Protein AF-A0A6V7W3F1-F1 (afdb_monomer_lite)

Secondary structure (DSSP, 8-state):
--------EE-TTT--EES-SEEEEETTEEEEPBPTTTSSBS-SGGGS-HHHHHHHHHTT-HHHHHIIIII---SSHHHHHHHHHHHHHHHHHHHHHHHS-TTTHHHHHHHHHHHHHHHHHHHHHHHHHHHHHH-

pLDDT: mean 76.8, std 11.96, range [38.47, 89.56]

InterPro domains:
  IPR007290 Arv1 protein [PF04161] (10-98)
  IPR007290 Arv1 protein [PTHR14467] (9-130)

Sequence (135 aa):
MEKALETQFVCINCLNPSSSLYTEYSRDVIRMTECKNCGLIVDKYIEYDITLIIIDLILQYKSAYRHVLINLNFKSFFRIIFIFLLCDAYEDWIERKSLADPIRIFYDLEWTFYECLLKSFNGIFGLFNFYLFIN

Radius of gyration: 21.34 Å; chains: 1; bounding box: 40×31×61 Å

Structure (mmCIF, N/CA/C/O backbone):
data_AF-A0A6V7W3F1-F1
#
_entry.id   AF-A0A6V7W3F1-F1
#
loop_
_atom_site.group_PDB
_atom_site.id
_atom_site.type_symbol
_atom_site.label_atom_id
_atom_site.label_alt_id
_atom_site.label_comp_id
_atom_site.label_asym_id
_atom_site.label_entity_id
_atom_site.label_seq_id
_atom_site.pdbx_PDB_ins_code
_atom_site.Cartn_x
_atom_site.Cartn_y
_atom_site.Cartn_z
_atom_site.occupancy
_atom_site.B_iso_or_equiv
_atom_site.auth_seq_id
_atom_site.auth_comp_id
_atom_site.auth_asym_id
_atom_site.auth_atom_id
_atom_site.pdbx_PDB_model_num
ATOM 1 N N . MET A 1 1 ? -3.654 -22.718 23.239 1.00 38.62 1 MET A N 1
ATOM 2 C CA . MET A 1 1 ? -2.651 -21.848 23.886 1.00 38.62 1 MET A CA 1
ATOM 3 C C . MET A 1 1 ? -1.779 -21.271 22.787 1.00 38.62 1 MET A C 1
ATOM 5 O O . MET A 1 1 ? -0.862 -21.946 22.358 1.00 38.62 1 MET A O 1
ATOM 9 N N . GLU A 1 2 ? -2.077 -20.057 22.333 1.00 38.47 2 GLU A N 1
ATOM 10 C CA . GLU A 1 2 ? -1.146 -19.227 21.562 1.00 38.47 2 GLU A CA 1
ATOM 11 C C . GLU A 1 2 ? -1.336 -17.792 22.066 1.00 38.47 2 GLU A C 1
ATOM 13 O O . GLU A 1 2 ? -2.214 -17.047 21.645 1.00 38.47 2 GLU A O 1
ATOM 18 N N . LYS A 1 3 ? -0.582 -17.467 23.120 1.00 47.81 3 LYS A N 1
ATOM 19 C CA . LYS A 1 3 ? -0.366 -16.098 23.584 1.00 47.81 3 LYS A CA 1
ATOM 20 C C . LYS A 1 3 ? 0.636 -15.467 22.622 1.00 47.81 3 LYS A C 1
ATOM 22 O O . LYS A 1 3 ? 1.793 -15.866 22.672 1.00 47.81 3 LYS A O 1
ATOM 27 N N . ALA A 1 4 ? 0.215 -14.502 21.811 1.00 39.22 4 ALA A N 1
ATOM 28 C CA . ALA A 1 4 ? 1.048 -13.388 21.349 1.00 39.22 4 ALA A CA 1
ATOM 29 C C . ALA A 1 4 ? 0.241 -12.499 20.396 1.00 39.22 4 ALA A C 1
ATOM 31 O O . ALA A 1 4 ? 0.122 -12.829 19.223 1.00 39.22 4 ALA A O 1
ATOM 32 N N . LEU A 1 5 ? -0.289 -11.379 20.897 1.00 45.66 5 LEU A N 1
ATOM 33 C CA . LEU A 1 5 ? 0.108 -10.053 20.414 1.00 45.66 5 LEU A CA 1
ATOM 34 C C . LEU A 1 5 ? -0.536 -8.985 21.313 1.00 45.66 5 LEU A C 1
ATOM 36 O O . LEU A 1 5 ? -1.646 -8.522 21.069 1.00 45.66 5 LEU A O 1
ATOM 40 N N . GLU A 1 6 ? 0.172 -8.568 22.364 1.00 44.31 6 GLU A N 1
ATOM 41 C CA . GLU A 1 6 ? -0.029 -7.233 22.939 1.00 44.31 6 GLU A CA 1
ATOM 42 C C . GLU A 1 6 ? 0.521 -6.199 21.940 1.00 44.31 6 GLU A C 1
ATOM 44 O O . GLU A 1 6 ? 1.518 -5.529 22.179 1.00 44.31 6 GLU A O 1
ATOM 49 N N . THR A 1 7 ? -0.095 -6.107 20.764 1.00 53.00 7 THR A N 1
ATOM 50 C CA . THR A 1 7 ? -0.009 -4.915 19.924 1.00 53.00 7 THR A CA 1
ATOM 51 C C . THR A 1 7 ? -1.299 -4.167 20.142 1.00 53.00 7 THR A C 1
ATOM 53 O O . THR A 1 7 ? -2.385 -4.669 19.852 1.00 53.00 7 THR A O 1
ATOM 56 N N . GLN A 1 8 ? -1.177 -2.978 20.711 1.00 68.12 8 GLN A N 1
ATOM 57 C CA . GLN A 1 8 ? -2.282 -2.064 20.909 1.00 68.12 8 GLN A CA 1
ATOM 58 C C . GLN A 1 8 ? -2.794 -1.649 19.521 1.00 68.12 8 GLN A C 1
ATOM 60 O O . GLN A 1 8 ? -2.235 -0.761 18.885 1.00 68.12 8 GLN A O 1
ATOM 65 N N . PHE A 1 9 ? -3.803 -2.351 19.004 1.00 76.94 9 PHE A N 1
ATOM 66 C CA . PHE A 1 9 ? -4.410 -2.025 17.717 1.00 76.94 9 PHE A CA 1
ATOM 67 C C . PHE A 1 9 ? -5.022 -0.632 17.779 1.00 76.94 9 PHE A C 1
ATOM 69 O O . PHE A 1 9 ? -5.467 -0.190 18.835 1.00 76.94 9 PHE A O 1
ATOM 76 N N . VAL A 1 10 ? -5.075 0.077 16.660 1.00 86.12 10 VAL A N 1
ATOM 77 C CA . VAL A 1 10 ? -5.534 1.465 16.627 1.00 86.12 10 VAL A CA 1
ATOM 78 C C . VAL A 1 10 ? -6.725 1.590 15.694 1.00 86.12 10 VAL A C 1
ATOM 80 O O . VAL A 1 10 ? -6.728 1.065 14.588 1.00 86.12 10 VAL A O 1
ATOM 83 N N . CYS A 1 11 ? -7.767 2.305 16.110 1.00 87.81 11 CYS A N 1
ATOM 84 C CA . CYS A 1 11 ? -8.906 2.522 15.226 1.00 87.81 11 CYS A CA 1
ATOM 85 C C . CYS A 1 11 ? -8.503 3.350 13.995 1.00 87.81 11 CYS A C 1
ATOM 87 O O . CYS A 1 11 ? -8.012 4.474 14.121 1.00 87.81 11 CYS A O 1
ATOM 89 N N . ILE A 1 12 ? -8.807 2.845 12.795 1.00 89.56 12 ILE A N 1
ATOM 90 C CA . ILE A 1 12 ? -8.501 3.519 11.522 1.00 89.56 12 ILE A CA 1
ATOM 91 C C . ILE A 1 12 ? -9.251 4.852 11.358 1.00 89.56 12 ILE A C 1
ATOM 93 O O . ILE A 1 12 ? -8.851 5.693 10.555 1.00 89.56 12 ILE A O 1
ATOM 97 N N . ASN A 1 13 ? -10.325 5.078 12.121 1.00 87.38 13 ASN A N 1
ATOM 98 C CA . ASN A 1 13 ? -11.164 6.274 12.025 1.00 87.38 13 ASN A CA 1
ATOM 99 C C . ASN A 1 13 ? -10.732 7.370 13.010 1.00 87.38 13 ASN A C 1
ATOM 101 O O . ASN A 1 13 ? -10.481 8.504 12.596 1.00 87.38 13 ASN A O 1
ATOM 105 N N . CYS A 1 14 ? -10.598 7.033 14.296 1.00 87.12 14 CYS A N 1
ATOM 106 C CA . CYS A 1 14 ? -10.335 8.004 15.365 1.00 87.12 14 CYS A CA 1
ATOM 107 C C . CYS A 1 14 ? -8.940 7.912 15.999 1.00 87.12 14 CYS A C 1
ATOM 109 O O . CYS A 1 14 ? -8.663 8.683 16.909 1.00 87.12 14 CYS A O 1
ATOM 111 N N . LEU A 1 15 ? -8.080 6.988 15.553 1.00 83.75 15 LEU A N 1
ATOM 112 C CA . LEU A 1 15 ? -6.738 6.745 16.105 1.00 83.75 15 LEU A CA 1
ATOM 113 C C . LEU A 1 15 ? -6.702 6.363 17.597 1.00 83.75 15 LEU A C 1
ATOM 115 O O . LEU A 1 15 ? -5.632 6.318 18.198 1.00 83.75 15 LEU A O 1
ATOM 119 N N . ASN A 1 16 ? -7.847 6.050 18.206 1.00 84.38 16 ASN A N 1
ATOM 120 C CA . ASN A 1 16 ? -7.874 5.613 19.594 1.00 84.38 16 ASN A CA 1
ATOM 121 C C . ASN A 1 16 ? -7.394 4.154 19.700 1.00 84.38 16 ASN A C 1
ATOM 123 O O . ASN A 1 16 ? -7.818 3.331 18.875 1.00 84.38 16 ASN A O 1
ATOM 127 N N . PRO A 1 17 ? -6.571 3.806 20.707 1.00 79.62 17 PRO A N 1
ATOM 128 C CA . PRO A 1 17 ? -6.175 2.427 20.941 1.00 79.62 17 PRO A CA 1
ATOM 129 C C . PRO A 1 17 ? -7.400 1.547 21.224 1.00 79.62 17 PRO A C 1
ATOM 131 O O . PRO A 1 17 ? -8.350 1.949 21.902 1.00 79.62 17 PRO A O 1
ATOM 134 N N . SER A 1 18 ? -7.363 0.335 20.691 1.00 75.25 18 SER A N 1
ATOM 135 C CA . SER A 1 18 ? -8.338 -0.730 20.862 1.00 75.25 18 SER A CA 1
ATOM 136 C C . SER A 1 18 ? -7.631 -1.972 21.394 1.00 75.25 18 SER A C 1
ATOM 138 O O . SER A 1 18 ? -6.544 -2.333 20.949 1.00 75.25 18 SER A O 1
ATOM 140 N N . SER A 1 19 ? -8.264 -2.650 22.349 1.00 66.06 19 SER A N 1
ATOM 141 C CA . SER A 1 19 ? -7.737 -3.877 22.953 1.00 66.06 19 SER A CA 1
ATOM 142 C C . SER A 1 19 ? -7.898 -5.115 22.063 1.00 66.06 19 SER A C 1
ATOM 144 O O . SER A 1 19 ? -7.274 -6.132 22.331 1.00 66.06 19 SER A O 1
ATOM 146 N N . SER A 1 20 ? -8.748 -5.058 21.030 1.00 64.06 20 SER A N 1
ATOM 147 C CA . SER A 1 20 ? -8.975 -6.161 20.082 1.00 64.06 20 SER A CA 1
ATOM 148 C C . SER A 1 20 ? -9.523 -5.639 18.747 1.00 64.06 20 SER A C 1
ATOM 150 O O . SER A 1 20 ? -10.307 -4.686 18.738 1.00 64.06 20 SER A O 1
ATOM 152 N N . LEU A 1 21 ? -9.110 -6.246 17.628 1.00 65.06 21 LEU A N 1
ATOM 153 C CA . LEU A 1 21 ? -9.679 -5.986 16.291 1.00 65.06 21 LEU A CA 1
ATOM 154 C C . LEU A 1 21 ? -10.944 -6.809 16.028 1.00 65.06 21 LEU A C 1
ATOM 156 O O . LEU A 1 21 ? -11.855 -6.349 15.342 1.00 65.06 21 LEU A O 1
ATOM 160 N N . TYR A 1 22 ? -11.004 -8.006 16.604 1.00 62.00 22 TYR A N 1
ATOM 161 C CA . TYR A 1 22 ? -12.129 -8.918 16.495 1.00 62.00 22 TYR A CA 1
ATOM 162 C C . TYR A 1 22 ? -12.498 -9.465 17.872 1.00 62.00 22 TYR A C 1
ATOM 164 O O . TYR A 1 22 ? -11.640 -9.658 18.735 1.00 62.00 22 TYR A O 1
ATOM 172 N N . THR A 1 23 ? -13.788 -9.714 18.068 1.00 57.50 23 THR A N 1
ATOM 173 C CA . THR A 1 23 ? -14.319 -10.416 19.237 1.00 57.50 23 THR A CA 1
ATOM 174 C C . THR A 1 23 ? -14.861 -11.764 18.782 1.00 57.50 23 THR A C 1
ATOM 176 O O . THR A 1 23 ? -15.737 -11.842 17.920 1.00 57.50 23 THR A O 1
ATOM 179 N N . GLU A 1 24 ? -14.300 -12.839 19.327 1.00 57.06 24 GLU A N 1
ATOM 180 C CA . GLU A 1 24 ? -14.765 -14.201 19.081 1.00 57.06 24 GLU A CA 1
ATOM 181 C C . GLU A 1 24 ? -15.855 -14.521 20.114 1.00 57.06 24 GLU A C 1
ATOM 183 O O . GLU A 1 24 ? -15.584 -14.621 21.311 1.00 57.06 24 GLU A O 1
ATOM 188 N N . TYR A 1 25 ? -17.112 -14.606 19.672 1.00 57.22 25 TYR A N 1
ATOM 189 C CA . TYR A 1 25 ? -18.249 -14.883 20.561 1.00 57.22 25 TYR A CA 1
ATOM 190 C C . TYR A 1 25 ? -18.444 -16.391 20.788 1.00 57.22 25 TYR A C 1
ATOM 192 O O . TYR A 1 25 ? -18.998 -16.807 21.804 1.00 57.22 25 TYR A O 1
ATOM 200 N N . SER A 1 26 ? -18.010 -17.219 19.833 1.00 57.19 26 SER A N 1
ATOM 201 C CA . SER A 1 26 ? -18.060 -18.689 19.853 1.00 57.19 26 SER A CA 1
ATOM 202 C C . SER A 1 26 ? -17.144 -19.245 18.750 1.00 57.19 26 SER A C 1
ATOM 204 O O . SER A 1 26 ? -16.721 -18.470 17.897 1.00 57.19 26 SER A O 1
ATOM 206 N N . ARG A 1 27 ? -16.857 -20.562 18.744 1.00 58.47 27 ARG A N 1
ATOM 207 C CA . ARG A 1 27 ? -15.867 -21.201 17.837 1.00 58.47 27 ARG A CA 1
ATOM 208 C C . ARG A 1 27 ? -16.060 -20.915 16.337 1.00 58.47 27 ARG A C 1
ATOM 210 O O . ARG A 1 27 ? -15.109 -21.094 15.592 1.00 58.47 27 ARG A O 1
ATOM 217 N N . ASP A 1 28 ? -17.249 -20.474 15.917 1.00 61.19 28 ASP A N 1
ATOM 218 C CA . ASP A 1 28 ? -17.587 -20.208 14.511 1.00 61.19 28 ASP A CA 1
ATOM 219 C C . ASP A 1 28 ? -18.103 -18.777 14.247 1.00 61.19 28 ASP A C 1
ATOM 221 O O . ASP A 1 28 ? -18.507 -18.466 13.128 1.00 61.19 28 ASP A O 1
ATOM 225 N N . VAL A 1 29 ? -18.125 -17.884 15.251 1.00 61.31 29 VAL A N 1
ATOM 226 C CA . VAL A 1 29 ? -18.656 -16.517 15.081 1.00 61.31 29 VAL A CA 1
ATOM 227 C C . VAL A 1 29 ? -17.652 -15.482 15.568 1.00 61.31 29 VAL A C 1
ATOM 229 O O . VAL A 1 29 ? -17.540 -15.191 16.764 1.00 61.31 29 VAL A O 1
ATOM 232 N N . ILE A 1 30 ? -16.962 -14.889 14.597 1.00 68.69 30 ILE A N 1
ATOM 233 C CA . ILE A 1 30 ? -16.081 -13.740 14.773 1.00 68.69 30 ILE A CA 1
ATOM 234 C C . ILE A 1 30 ? -16.871 -12.493 14.368 1.00 68.69 30 ILE A C 1
ATOM 236 O O . ILE A 1 30 ? -17.469 -12.457 13.294 1.00 68.69 30 ILE A O 1
ATOM 240 N N . ARG A 1 31 ? -16.902 -11.472 15.229 1.00 71.94 31 ARG A N 1
ATOM 241 C CA . ARG A 1 31 ? -17.513 -10.175 14.912 1.00 71.94 31 ARG A CA 1
ATOM 242 C C . ARG A 1 31 ? -16.474 -9.069 15.043 1.00 71.94 31 ARG A C 1
ATOM 244 O O . ARG A 1 31 ? -15.709 -9.036 16.011 1.00 71.94 31 ARG A O 1
ATOM 251 N N . MET A 1 32 ? -16.466 -8.156 14.076 1.00 72.69 32 MET A N 1
ATOM 252 C CA . MET A 1 32 ? -15.623 -6.964 14.118 1.00 72.69 32 MET A CA 1
ATOM 253 C C . MET A 1 32 ? -15.929 -6.125 15.361 1.00 72.69 32 MET A C 1
ATOM 255 O O . MET A 1 32 ? -17.090 -5.901 15.707 1.00 72.69 32 MET A O 1
ATOM 259 N N . THR A 1 33 ? -14.878 -5.653 16.025 1.00 78.00 33 THR A N 1
ATOM 260 C CA . THR A 1 33 ? -15.022 -4.826 17.222 1.00 78.00 33 THR A CA 1
ATOM 261 C C . THR A 1 33 ? -15.392 -3.396 16.832 1.00 78.00 33 THR A C 1
ATOM 263 O O . THR A 1 33 ? -14.758 -2.779 15.971 1.00 78.00 33 THR A O 1
ATOM 266 N N . GLU A 1 34 ? -16.403 -2.841 17.494 1.00 83.19 34 GLU A N 1
ATOM 267 C CA . GLU A 1 34 ? -16.760 -1.427 17.389 1.00 83.19 34 GLU A CA 1
ATOM 268 C C . GLU A 1 34 ? -15.891 -0.586 18.333 1.00 83.19 34 GLU A C 1
ATOM 270 O O . GLU A 1 34 ? -15.597 -0.957 19.473 1.00 83.19 34 GLU A O 1
ATOM 275 N N . CYS A 1 35 ? -15.448 0.575 17.860 1.00 83.62 35 CYS A N 1
ATOM 276 C CA . CYS A 1 35 ? -14.622 1.474 18.644 1.00 83.62 35 CYS A CA 1
ATOM 277 C C . CYS A 1 35 ? -15.462 2.166 19.724 1.00 83.62 35 CYS A C 1
ATOM 279 O O . CYS A 1 35 ? -16.403 2.891 19.411 1.00 83.62 35 CYS A O 1
ATOM 281 N N . LYS A 1 36 ? -15.047 2.063 20.992 1.00 82.00 36 LYS A N 1
ATOM 282 C CA . LYS A 1 36 ? -15.728 2.715 22.129 1.00 82.00 36 LYS A CA 1
ATOM 283 C C . LYS A 1 36 ? -15.819 4.244 22.026 1.00 82.00 36 LYS A C 1
ATOM 285 O O . LYS A 1 36 ? -16.674 4.833 22.672 1.00 82.00 36 LYS A O 1
ATOM 290 N N . ASN A 1 37 ? -14.935 4.881 21.252 1.00 85.25 37 ASN A N 1
ATOM 291 C CA . ASN A 1 37 ? -14.895 6.338 21.120 1.00 85.25 37 ASN A CA 1
ATOM 292 C C . ASN A 1 37 ? -15.735 6.866 19.947 1.00 85.25 37 ASN A C 1
ATOM 294 O O . ASN A 1 37 ? -16.426 7.864 20.096 1.00 85.25 37 ASN A O 1
ATOM 298 N N . CYS A 1 38 ? -15.662 6.229 18.772 1.00 85.56 38 CYS A N 1
ATOM 299 C CA . CYS A 1 38 ? -16.357 6.716 17.571 1.00 85.56 38 CYS A CA 1
ATOM 300 C C . CYS A 1 38 ? -17.587 5.892 17.169 1.00 85.56 38 CYS A C 1
ATOM 302 O O . CYS A 1 38 ? -18.293 6.299 16.253 1.00 85.56 38 CYS A O 1
ATOM 304 N N . GLY A 1 39 ? -17.831 4.738 17.799 1.00 81.88 39 GLY A N 1
ATOM 305 C CA . GLY A 1 39 ? -18.928 3.826 17.452 1.00 81.88 39 GLY A CA 1
ATOM 306 C C . GLY A 1 39 ? -18.783 3.142 16.087 1.00 81.88 39 GLY A C 1
ATOM 307 O O . GLY A 1 39 ? -19.615 2.325 15.720 1.00 81.88 39 GLY A O 1
ATOM 308 N N . LEU A 1 40 ? -17.733 3.457 15.323 1.00 85.62 40 LEU A N 1
ATOM 309 C CA . LEU A 1 40 ? -17.438 2.823 14.041 1.00 85.62 40 LEU A CA 1
ATOM 310 C C . LEU A 1 40 ? -16.589 1.568 14.243 1.00 85.62 40 LEU A C 1
ATOM 312 O O . LEU A 1 40 ? -15.862 1.444 15.230 1.00 85.62 40 LEU A O 1
ATOM 316 N N . ILE A 1 41 ? -16.622 0.675 13.257 1.00 85.31 41 ILE A N 1
ATOM 317 C CA . ILE A 1 41 ? -15.751 -0.502 13.189 1.00 85.31 41 ILE A CA 1
ATOM 318 C C . ILE A 1 41 ? -14.281 -0.069 13.331 1.00 85.31 41 ILE A C 1
ATOM 320 O O . ILE A 1 41 ? -13.834 0.878 12.674 1.00 85.31 41 ILE A O 1
ATOM 324 N N . VAL A 1 42 ? -13.539 -0.745 14.217 1.00 85.56 42 VAL A N 1
ATOM 325 C CA . VAL A 1 42 ? -12.140 -0.410 14.540 1.00 85.56 42 VAL A CA 1
ATOM 326 C C . VAL A 1 42 ? -11.252 -0.524 13.308 1.00 85.56 42 VAL A C 1
ATOM 328 O O . VAL A 1 42 ? -10.467 0.391 13.051 1.00 85.56 42 VAL A O 1
ATOM 331 N N . ASP A 1 43 ? -11.400 -1.609 12.552 1.00 86.81 43 ASP A N 1
ATOM 332 C CA . ASP A 1 43 ? -10.688 -1.838 11.304 1.00 86.81 43 ASP A CA 1
ATOM 333 C C . ASP A 1 43 ? -11.499 -2.744 10.369 1.00 86.81 43 ASP A C 1
ATOM 335 O O . ASP A 1 43 ? -11.665 -3.931 10.635 1.00 86.81 43 ASP A O 1
ATOM 339 N N . LYS A 1 44 ? -12.025 -2.174 9.281 1.00 86.88 44 LYS A N 1
ATOM 340 C CA . LYS A 1 44 ? -12.813 -2.918 8.284 1.00 86.88 44 LYS A CA 1
ATOM 341 C C . LYS A 1 44 ? -11.945 -3.727 7.314 1.00 86.88 44 LYS A C 1
ATOM 343 O O . LYS A 1 44 ? -12.451 -4.613 6.641 1.00 86.88 44 LYS A O 1
ATOM 348 N N . TYR A 1 45 ? -10.658 -3.396 7.199 1.00 86.25 45 TYR A N 1
ATOM 349 C CA . TYR A 1 45 ? -9.794 -3.946 6.154 1.00 86.25 45 TYR A CA 1
ATOM 350 C C . TYR A 1 45 ? -9.238 -5.327 6.506 1.00 86.25 45 TYR A C 1
ATOM 352 O O . TYR A 1 45 ? -8.641 -5.972 5.655 1.00 86.25 45 TYR A O 1
ATOM 360 N N . ILE A 1 46 ? -9.466 -5.816 7.729 1.00 81.81 46 ILE A N 1
ATOM 361 C CA . ILE A 1 46 ? -9.050 -7.164 8.133 1.00 81.81 46 ILE A CA 1
ATOM 362 C C . ILE A 1 46 ? -9.787 -8.276 7.372 1.00 81.81 46 ILE A C 1
ATOM 364 O O . ILE A 1 46 ? -9.236 -9.356 7.190 1.00 81.81 46 ILE A O 1
ATOM 368 N N . GLU A 1 47 ? -11.013 -8.010 6.914 1.00 84.31 47 GLU A N 1
ATOM 369 C CA . GLU A 1 47 ? -11.795 -8.932 6.078 1.00 84.31 47 GLU A CA 1
ATOM 370 C C . GLU A 1 47 ? -11.515 -8.738 4.581 1.00 84.31 47 GLU A C 1
ATOM 372 O O . GLU A 1 47 ? -11.937 -9.549 3.759 1.00 84.31 47 GLU A O 1
ATOM 377 N N . TYR A 1 48 ? -10.843 -7.645 4.208 1.00 84.75 48 TYR A N 1
ATOM 378 C CA . TYR A 1 48 ? -10.632 -7.297 2.810 1.00 84.75 48 TYR A CA 1
ATOM 379 C C . TYR A 1 48 ? -9.448 -8.075 2.249 1.00 84.75 48 TYR A C 1
ATOM 381 O O . TYR A 1 48 ? -8.391 -8.187 2.872 1.00 84.75 48 TYR A O 1
ATOM 389 N N . ASP A 1 49 ? -9.601 -8.536 1.011 1.00 82.56 49 ASP A N 1
ATOM 390 C CA . ASP A 1 49 ? -8.472 -9.039 0.244 1.00 82.56 49 ASP A CA 1
ATOM 391 C C . ASP A 1 49 ? -7.459 -7.924 -0.033 1.00 82.56 49 ASP A C 1
ATOM 393 O O . ASP A 1 49 ? -7.799 -6.746 -0.195 1.00 82.56 49 ASP A O 1
ATOM 397 N N . ILE A 1 50 ? -6.188 -8.311 -0.157 1.00 78.38 50 ILE A N 1
ATOM 398 C CA . ILE A 1 50 ? -5.083 -7.357 -0.313 1.00 78.38 50 ILE A CA 1
ATOM 399 C C . ILE A 1 50 ? -5.236 -6.472 -1.558 1.00 78.38 50 ILE A C 1
ATOM 401 O O . ILE A 1 50 ? -4.803 -5.324 -1.562 1.00 78.38 50 ILE A O 1
ATOM 405 N N . THR A 1 51 ? -5.899 -6.976 -2.601 1.00 83.38 51 THR A N 1
ATOM 406 C CA . THR A 1 51 ? -6.204 -6.235 -3.831 1.00 83.38 51 THR A CA 1
ATOM 407 C C . THR A 1 51 ? -7.129 -5.048 -3.572 1.00 83.38 51 THR A C 1
ATOM 409 O O . THR A 1 51 ? -6.879 -3.963 -4.089 1.00 83.38 51 THR A O 1
ATOM 412 N N . LEU A 1 52 ? -8.152 -5.216 -2.729 1.00 87.62 52 LEU A N 1
ATOM 413 C CA . LEU A 1 52 ? -9.074 -4.141 -2.358 1.00 87.62 52 LEU A CA 1
ATOM 414 C C . LEU A 1 52 ? -8.377 -3.086 -1.498 1.00 87.62 52 LEU A C 1
ATOM 416 O O . LEU A 1 52 ? -8.576 -1.892 -1.705 1.00 87.62 52 LEU A O 1
ATOM 420 N N . ILE A 1 53 ? -7.505 -3.519 -0.583 1.00 86.12 53 ILE A N 1
ATOM 421 C CA . ILE A 1 53 ? -6.688 -2.606 0.226 1.00 86.12 53 ILE A CA 1
ATOM 422 C C . ILE A 1 53 ? -5.791 -1.753 -0.685 1.00 86.12 53 ILE A C 1
ATOM 424 O O . ILE A 1 53 ? -5.695 -0.545 -0.487 1.00 86.12 53 ILE A O 1
ATOM 428 N N . ILE A 1 54 ? -5.171 -2.349 -1.711 1.00 82.19 54 ILE A N 1
ATOM 429 C CA . ILE A 1 54 ? -4.323 -1.628 -2.674 1.00 82.19 54 ILE A CA 1
ATOM 430 C C . ILE A 1 54 ? -5.122 -0.586 -3.458 1.00 82.19 54 ILE A C 1
ATOM 432 O O . ILE A 1 54 ? -4.643 0.534 -3.619 1.00 82.19 54 ILE A O 1
ATOM 436 N N . ILE A 1 55 ? -6.331 -0.916 -3.916 1.00 87.81 55 ILE A N 1
ATOM 437 C CA . ILE A 1 55 ? -7.192 0.049 -4.616 1.00 87.81 55 ILE A CA 1
ATOM 438 C C . ILE A 1 55 ? -7.466 1.258 -3.715 1.00 87.81 55 ILE A C 1
ATOM 440 O O . ILE A 1 55 ? -7.272 2.397 -4.137 1.00 87.81 55 ILE A O 1
ATOM 444 N N . ASP A 1 56 ? -7.826 1.024 -2.453 1.00 89.12 56 ASP A N 1
ATOM 445 C CA . ASP A 1 56 ? -8.107 2.104 -1.505 1.00 89.12 56 ASP A CA 1
ATOM 446 C C . ASP A 1 56 ? -6.849 2.920 -1.135 1.00 89.12 56 ASP A C 1
ATOM 448 O O . ASP A 1 56 ? -6.951 4.120 -0.859 1.00 89.12 56 ASP A O 1
ATOM 452 N N . LEU A 1 57 ? -5.654 2.318 -1.180 1.00 85.56 57 LEU A N 1
ATOM 453 C CA . LEU A 1 57 ? -4.378 3.038 -1.062 1.00 85.56 57 LEU A CA 1
ATOM 454 C C . LEU A 1 57 ? -4.093 3.914 -2.287 1.00 85.56 57 LEU A C 1
ATOM 456 O O . LEU A 1 57 ? -3.658 5.051 -2.120 1.00 85.56 57 LEU A O 1
ATOM 460 N N . ILE A 1 58 ? -4.354 3.419 -3.503 1.00 83.12 58 ILE A N 1
ATOM 461 C CA . ILE A 1 58 ? -4.200 4.190 -4.750 1.00 83.12 58 ILE A CA 1
ATOM 462 C C . ILE A 1 58 ? -5.154 5.392 -4.750 1.00 83.12 58 ILE A C 1
ATOM 464 O O . ILE A 1 58 ? -4.769 6.491 -5.142 1.00 83.12 58 ILE A O 1
ATOM 468 N N . LEU A 1 59 ? -6.371 5.211 -4.230 1.00 88.50 59 LEU A N 1
ATOM 469 C CA . LEU A 1 59 ? -7.360 6.278 -4.029 1.00 88.50 59 LEU A CA 1
ATOM 470 C C . LEU A 1 59 ? -7.032 7.215 -2.854 1.00 88.50 59 LEU A C 1
ATOM 472 O O . LEU A 1 59 ? -7.799 8.127 -2.546 1.00 88.50 59 LEU A O 1
ATOM 476 N N . GLN A 1 60 ? -5.892 7.006 -2.196 1.00 85.00 60 GLN A N 1
ATOM 477 C CA . GLN A 1 60 ? -5.397 7.786 -1.070 1.00 85.00 60 GLN A CA 1
ATOM 478 C C . GLN A 1 60 ? -6.350 7.852 0.135 1.00 85.00 60 GLN A C 1
ATOM 480 O O . GLN A 1 60 ? -6.379 8.839 0.883 1.00 85.00 60 GLN A O 1
ATOM 485 N N . TYR A 1 61 ? -7.127 6.796 0.388 1.00 88.69 61 TYR A N 1
ATOM 486 C CA . TYR A 1 61 ? -7.992 6.775 1.560 1.00 88.69 61 TYR A CA 1
ATOM 487 C C . TYR A 1 61 ? -7.173 6.693 2.853 1.00 88.69 61 TYR A C 1
ATOM 489 O O . TYR A 1 61 ? -6.484 5.714 3.141 1.00 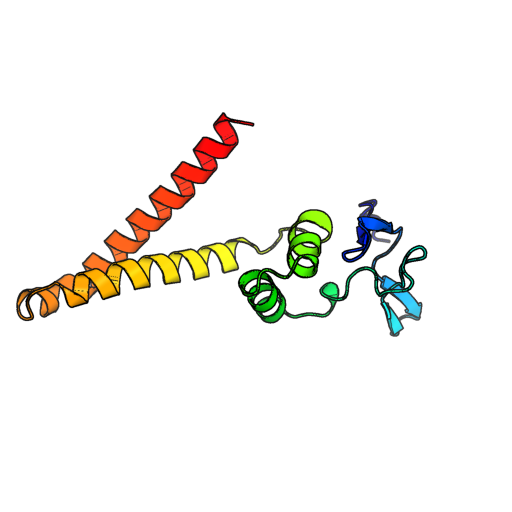88.69 61 TYR A O 1
ATOM 497 N N . LYS A 1 62 ? -7.315 7.718 3.706 1.00 88.00 62 LYS A N 1
ATOM 498 C CA . LYS A 1 62 ? -6.625 7.821 5.009 1.00 88.00 62 LYS A CA 1
ATOM 499 C C . LYS A 1 62 ? -6.818 6.584 5.891 1.00 88.00 62 LYS A C 1
ATOM 501 O O .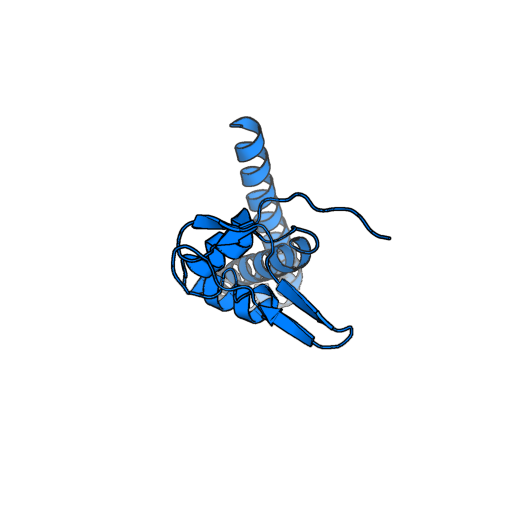 LYS A 1 62 ? -5.923 6.218 6.645 1.00 88.00 62 LYS A O 1
ATOM 506 N N . SER A 1 63 ? -7.987 5.955 5.816 1.00 87.12 63 SER A N 1
ATOM 507 C CA . SER A 1 63 ? -8.322 4.755 6.578 1.00 87.12 63 SER A CA 1
ATOM 508 C C . SER A 1 63 ? -7.520 3.533 6.114 1.00 87.12 63 SER A C 1
ATOM 510 O O . SER A 1 63 ? -7.065 2.775 6.966 1.00 87.12 63 SER A O 1
ATOM 512 N N . ALA A 1 64 ? -7.277 3.378 4.806 1.00 88.00 64 ALA A N 1
ATOM 513 C CA . ALA A 1 64 ? -6.432 2.311 4.265 1.00 88.00 64 ALA A CA 1
ATOM 514 C C . ALA A 1 64 ? -4.962 2.507 4.665 1.00 88.00 64 ALA A C 1
ATOM 516 O O . ALA A 1 64 ? -4.313 1.568 5.118 1.00 88.00 64 ALA A O 1
ATOM 517 N N . TYR A 1 65 ? -4.457 3.746 4.623 1.00 84.62 65 TYR A N 1
ATOM 518 C CA . TYR A 1 65 ? -3.109 4.042 5.121 1.00 84.62 65 TYR A CA 1
ATOM 519 C C . TYR A 1 65 ? -2.944 3.717 6.606 1.00 84.62 65 TYR A C 1
ATOM 521 O O . TYR A 1 65 ? -1.955 3.104 6.988 1.00 84.62 65 TYR A O 1
ATOM 529 N N . ARG A 1 66 ? -3.907 4.092 7.459 1.00 87.94 66 ARG A N 1
ATOM 530 C CA . ARG A 1 66 ? -3.846 3.792 8.902 1.00 87.94 66 ARG A CA 1
ATOM 531 C C . ARG A 1 66 ? -3.875 2.290 9.179 1.00 87.94 66 ARG A C 1
ATOM 533 O O . ARG A 1 66 ? -3.141 1.836 10.049 1.00 87.94 66 ARG A O 1
ATOM 540 N N . HIS A 1 67 ? -4.665 1.533 8.418 1.00 88.44 67 HIS A N 1
ATOM 541 C CA . HIS A 1 67 ? -4.657 0.073 8.473 1.00 88.44 67 HIS A CA 1
ATOM 542 C C . HIS A 1 67 ? -3.265 -0.490 8.154 1.00 88.44 67 HIS A C 1
ATOM 544 O O . HIS A 1 67 ? -2.694 -1.208 8.972 1.00 88.44 67 HIS A O 1
ATOM 550 N N . VAL A 1 68 ? -2.686 -0.091 7.017 1.00 82.88 68 VAL A N 1
ATOM 551 C CA . VAL A 1 68 ? -1.374 -0.569 6.547 1.00 82.88 68 VAL A CA 1
ATOM 552 C C . VAL A 1 68 ? -0.228 -0.174 7.468 1.00 82.88 68 VAL A C 1
ATOM 554 O O . VAL A 1 68 ? 0.664 -0.980 7.704 1.00 82.88 68 VAL A O 1
ATOM 557 N N . LEU A 1 69 ? -0.241 1.052 7.985 1.00 81.50 69 LEU A N 1
ATOM 558 C CA . LEU A 1 69 ? 0.865 1.584 8.775 1.00 81.50 69 LEU A CA 1
ATOM 559 C C . LEU A 1 69 ? 0.848 1.116 10.232 1.00 81.50 69 LEU A C 1
ATOM 561 O O . LEU A 1 69 ? 1.913 1.022 10.833 1.00 81.50 69 LEU A O 1
ATOM 565 N N . ILE A 1 70 ? -0.335 0.883 10.813 1.00 80.94 70 ILE A N 1
ATOM 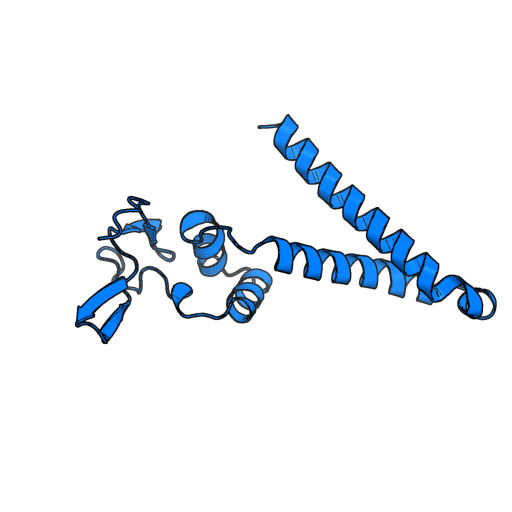566 C CA . ILE A 1 70 ? -0.478 0.708 12.267 1.00 80.94 70 ILE A CA 1
ATOM 567 C C . ILE A 1 70 ? -0.985 -0.688 12.644 1.00 80.94 70 ILE A C 1
ATOM 569 O O . ILE A 1 70 ? -0.503 -1.266 13.615 1.00 80.94 70 ILE A O 1
ATOM 573 N N . ASN A 1 71 ? -1.950 -1.238 11.900 1.00 79.50 71 ASN A N 1
ATOM 574 C CA . ASN A 1 71 ? -2.641 -2.474 12.290 1.00 79.50 71 ASN A CA 1
ATOM 575 C C . ASN A 1 71 ? -2.186 -3.717 11.516 1.00 79.50 71 ASN A C 1
ATOM 577 O O . ASN A 1 71 ? -2.443 -4.837 11.957 1.00 79.50 71 ASN A O 1
ATOM 581 N N . LEU A 1 72 ? -1.535 -3.543 10.365 1.00 78.12 72 LEU A N 1
ATOM 582 C CA . LEU A 1 72 ? -1.065 -4.639 9.523 1.00 78.12 72 LEU A CA 1
ATOM 583 C C . LEU A 1 72 ? 0.317 -5.137 9.959 1.00 78.12 72 LEU A C 1
ATOM 585 O O . LEU A 1 72 ? 1.263 -4.370 10.113 1.00 78.12 72 LEU A O 1
ATOM 589 N N . ASN A 1 73 ? 0.459 -6.460 10.071 1.00 66.38 73 ASN A N 1
ATOM 590 C CA . ASN A 1 73 ? 1.760 -7.113 10.196 1.00 66.38 73 ASN A CA 1
ATOM 591 C C . ASN A 1 73 ? 2.335 -7.395 8.798 1.00 66.38 73 ASN A C 1
ATOM 593 O O . ASN A 1 73 ? 1.755 -8.155 8.021 1.00 66.38 73 ASN A O 1
ATOM 597 N N . PHE A 1 74 ? 3.495 -6.810 8.488 1.00 62.41 74 PHE A N 1
ATOM 598 C CA . PHE A 1 74 ? 4.155 -6.779 7.170 1.00 62.41 74 PHE A CA 1
ATOM 599 C C . PHE A 1 74 ? 4.707 -8.132 6.657 1.00 62.41 74 PHE A C 1
ATOM 601 O O . PHE A 1 74 ? 5.837 -8.214 6.182 1.00 62.41 74 PHE A O 1
ATOM 608 N N . LYS A 1 75 ? 3.940 -9.229 6.698 1.00 57.31 75 LYS A N 1
ATOM 609 C CA . LYS A 1 75 ? 4.434 -10.556 6.270 1.00 5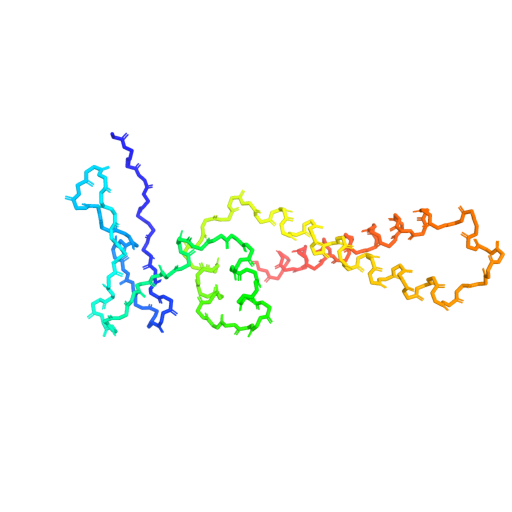7.31 75 LYS A CA 1
ATOM 610 C C . LYS A 1 75 ? 4.500 -10.776 4.751 1.00 57.31 75 LYS A C 1
ATOM 612 O O . LYS A 1 75 ? 5.131 -11.735 4.319 1.00 57.31 75 LYS A O 1
ATOM 617 N N . SER A 1 76 ? 3.859 -9.957 3.909 1.00 59.28 76 SER A N 1
ATOM 618 C CA . SER A 1 76 ? 3.792 -10.213 2.449 1.00 59.28 76 SER A CA 1
ATOM 619 C C . SER A 1 76 ? 3.925 -8.973 1.553 1.00 59.28 76 SER A C 1
ATOM 621 O O . SER A 1 76 ? 3.503 -8.994 0.398 1.00 59.28 76 SER A O 1
ATOM 623 N N . PHE A 1 77 ? 4.581 -7.915 2.038 1.00 67.00 77 PHE A N 1
ATOM 624 C CA . PHE A 1 77 ? 4.807 -6.681 1.266 1.00 67.00 77 PHE A CA 1
ATOM 625 C C . PHE A 1 77 ? 5.682 -6.889 0.019 1.00 67.00 77 PHE A C 1
ATOM 627 O O . PHE A 1 77 ? 5.499 -6.213 -0.989 1.00 67.00 77 PHE A O 1
ATOM 634 N N . PHE A 1 78 ? 6.576 -7.882 0.044 1.00 65.00 78 PHE A N 1
ATOM 635 C CA . PHE A 1 78 ? 7.452 -8.212 -1.084 1.00 65.00 78 PHE A CA 1
ATOM 636 C C . PHE A 1 78 ? 6.692 -8.524 -2.378 1.00 65.00 78 PHE A C 1
ATOM 638 O O . PHE A 1 78 ? 7.178 -8.195 -3.454 1.00 65.00 78 PHE A O 1
ATOM 645 N N . ARG A 1 79 ? 5.484 -9.101 -2.294 1.00 65.88 79 ARG A N 1
ATOM 646 C CA . ARG A 1 79 ? 4.659 -9.384 -3.481 1.00 65.88 79 ARG A CA 1
ATOM 647 C C . ARG A 1 79 ? 4.159 -8.100 -4.142 1.00 65.88 79 ARG A C 1
ATOM 649 O O . ARG A 1 79 ? 4.154 -8.008 -5.362 1.00 65.88 79 ARG A O 1
ATOM 656 N N . ILE A 1 80 ? 3.778 -7.111 -3.337 1.00 70.75 80 ILE A N 1
ATOM 657 C CA . ILE A 1 80 ? 3.284 -5.816 -3.816 1.00 70.75 80 ILE A CA 1
ATOM 658 C C . ILE A 1 80 ? 4.445 -4.985 -4.357 1.00 70.75 80 ILE A C 1
ATOM 660 O O . ILE A 1 80 ? 4.346 -4.468 -5.461 1.00 70.75 80 ILE A O 1
ATOM 664 N N . ILE A 1 81 ? 5.570 -4.935 -3.635 1.00 77.25 81 ILE A N 1
ATOM 665 C CA . ILE A 1 81 ? 6.805 -4.282 -4.098 1.00 77.25 81 ILE A CA 1
ATOM 666 C C . ILE A 1 81 ? 7.233 -4.850 -5.454 1.00 77.25 81 ILE A C 1
ATOM 668 O O . ILE A 1 81 ? 7.603 -4.093 -6.343 1.00 77.25 81 ILE A O 1
ATOM 672 N N . PHE A 1 82 ? 7.136 -6.168 -5.636 1.00 76.81 82 PHE A N 1
ATOM 673 C CA . PHE A 1 82 ? 7.455 -6.814 -6.903 1.00 76.81 82 PHE A CA 1
ATOM 674 C C . PHE A 1 82 ? 6.502 -6.404 -8.034 1.00 76.81 82 PHE A C 1
ATOM 676 O O . PHE A 1 82 ? 6.962 -6.098 -9.128 1.00 76.81 82 PHE A O 1
ATOM 683 N N . ILE A 1 83 ? 5.191 -6.341 -7.778 1.00 79.25 83 ILE A N 1
ATOM 684 C CA . ILE A 1 83 ? 4.214 -5.878 -8.777 1.00 79.25 83 ILE A CA 1
ATOM 685 C C . ILE A 1 83 ? 4.471 -4.411 -9.147 1.00 79.25 83 ILE A C 1
ATOM 687 O O . ILE A 1 83 ? 4.526 -4.096 -10.330 1.00 79.25 83 ILE A O 1
ATOM 691 N N . PHE A 1 84 ? 4.697 -3.531 -8.167 1.00 81.62 84 PHE A N 1
ATOM 692 C CA . PHE A 1 84 ? 5.033 -2.127 -8.428 1.00 81.62 84 PHE A CA 1
ATOM 693 C C . PHE A 1 84 ? 6.336 -1.978 -9.218 1.00 81.62 84 PHE A C 1
ATOM 695 O O . PHE A 1 84 ? 6.376 -1.198 -10.161 1.00 81.62 84 PHE A O 1
ATOM 702 N N . LEU A 1 85 ? 7.370 -2.757 -8.884 1.00 84.19 85 LEU A N 1
ATOM 703 C CA . LEU A 1 85 ? 8.634 -2.779 -9.622 1.00 84.19 85 LEU A CA 1
ATOM 704 C C . LEU A 1 85 ? 8.425 -3.186 -11.087 1.00 84.19 85 LEU A C 1
ATOM 706 O O . LEU A 1 85 ? 9.025 -2.596 -11.980 1.00 84.19 85 LEU A O 1
ATOM 710 N N . LEU A 1 86 ? 7.573 -4.185 -11.337 1.00 83.06 86 LEU A N 1
ATOM 711 C CA . LEU A 1 86 ? 7.237 -4.610 -12.694 1.00 83.06 86 LEU A CA 1
ATOM 712 C C . LEU A 1 86 ? 6.434 -3.549 -13.453 1.00 83.06 86 LEU A C 1
ATOM 714 O O . LEU A 1 86 ? 6.693 -3.349 -14.636 1.00 83.06 86 LEU A O 1
ATOM 718 N N . CYS A 1 87 ? 5.485 -2.875 -12.798 1.00 84.44 87 CYS A N 1
ATOM 719 C CA . CYS A 1 87 ? 4.720 -1.784 -13.404 1.00 84.44 87 CYS A CA 1
ATOM 720 C C . CYS A 1 87 ? 5.621 -0.600 -13.785 1.00 84.44 87 CYS A C 1
ATOM 722 O O . CYS A 1 87 ? 5.555 -0.147 -14.921 1.00 84.44 87 CYS A O 1
ATOM 724 N N . ASP A 1 88 ? 6.504 -0.167 -12.884 1.00 85.31 88 ASP A N 1
ATOM 725 C CA . ASP A 1 88 ? 7.457 0.927 -13.118 1.00 85.31 88 ASP A CA 1
ATOM 726 C C . ASP A 1 88 ? 8.426 0.597 -14.268 1.00 85.31 88 ASP A C 1
ATOM 728 O O . ASP A 1 88 ? 8.586 1.368 -15.213 1.00 85.31 88 ASP A O 1
ATOM 732 N N . ALA A 1 89 ? 8.986 -0.618 -14.268 1.00 87.31 89 ALA A N 1
ATOM 733 C CA . ALA A 1 89 ? 9.840 -1.091 -15.357 1.00 87.31 89 ALA A CA 1
ATOM 734 C C . ALA A 1 89 ? 9.0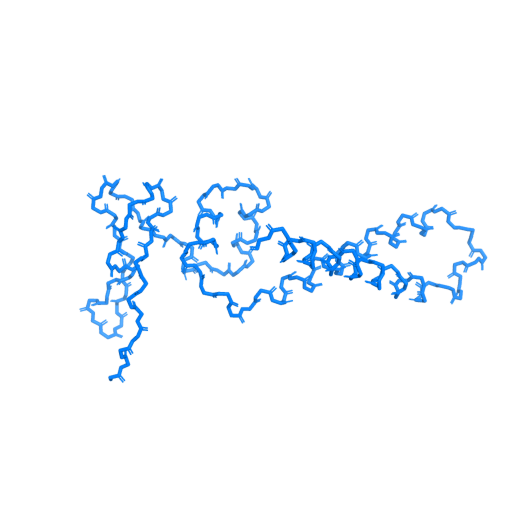99 -1.172 -16.705 1.00 87.31 89 ALA A C 1
ATOM 736 O O . ALA A 1 89 ? 9.693 -0.931 -17.758 1.00 87.31 89 ALA A O 1
ATOM 737 N N . TYR A 1 90 ? 7.811 -1.527 -16.683 1.00 85.62 90 TYR A N 1
ATOM 738 C CA . TYR A 1 90 ? 6.973 -1.606 -17.876 1.00 85.62 90 TYR A CA 1
ATOM 739 C C . TYR A 1 90 ? 6.649 -0.222 -18.454 1.00 85.62 90 TYR A C 1
ATOM 741 O O . TYR A 1 90 ? 6.681 -0.062 -19.675 1.00 85.62 90 TYR A O 1
ATOM 749 N N . GLU A 1 91 ? 6.386 0.774 -17.606 1.00 87.25 91 GLU A N 1
ATOM 750 C CA . GLU A 1 91 ? 6.201 2.173 -18.016 1.00 87.25 91 GLU A CA 1
ATOM 751 C C . GLU A 1 91 ? 7.474 2.739 -18.674 1.00 87.25 91 GLU A C 1
ATOM 753 O O . GLU A 1 91 ? 7.427 3.251 -19.795 1.00 87.25 91 GLU A O 1
ATOM 758 N N . ASP A 1 92 ? 8.637 2.526 -18.053 1.00 86.06 92 ASP A N 1
ATOM 759 C CA . ASP A 1 92 ? 9.940 2.927 -18.606 1.00 86.06 92 ASP A CA 1
ATOM 760 C C . ASP A 1 92 ? 10.231 2.223 -19.953 1.00 86.06 92 ASP A C 1
ATOM 762 O O . ASP A 1 92 ? 10.842 2.788 -20.867 1.00 86.06 92 ASP A O 1
ATOM 766 N N . TRP A 1 93 ? 9.815 0.960 -20.098 1.00 85.56 93 TRP A N 1
ATOM 767 C CA . TRP A 1 93 ? 10.002 0.183 -21.326 1.00 85.56 93 TRP A CA 1
ATOM 768 C C . TRP A 1 93 ? 9.076 0.631 -22.464 1.00 85.56 93 TRP A C 1
ATOM 770 O O . TRP A 1 93 ? 9.538 0.777 -23.601 1.00 85.56 93 TRP A O 1
ATOM 780 N N . ILE A 1 94 ? 7.787 0.876 -22.191 1.00 84.62 94 ILE A N 1
ATOM 781 C CA . ILE A 1 94 ? 6.830 1.302 -23.224 1.00 84.62 94 ILE A CA 1
ATOM 782 C C . ILE A 1 94 ? 7.185 2.690 -23.770 1.00 84.62 94 ILE A C 1
ATOM 784 O O . ILE A 1 94 ? 7.094 2.909 -24.980 1.00 84.62 94 ILE A O 1
ATOM 788 N N . GLU A 1 95 ? 7.670 3.593 -22.913 1.00 85.62 95 GLU A N 1
ATOM 789 C CA . GLU A 1 95 ? 8.134 4.918 -23.321 1.00 85.62 95 GLU A CA 1
ATOM 790 C C . GLU A 1 95 ? 9.329 4.809 -24.279 1.00 85.62 95 GLU A C 1
ATOM 792 O O . GLU A 1 95 ? 9.306 5.366 -25.377 1.00 85.62 95 GLU A O 1
ATOM 797 N N . ARG A 1 96 ? 10.340 3.999 -23.946 1.00 80.94 96 ARG A N 1
ATOM 798 C CA . ARG A 1 96 ? 11.502 3.775 -24.827 1.00 80.94 96 ARG A CA 1
ATOM 799 C C . ARG A 1 96 ? 11.125 3.108 -26.140 1.00 80.94 96 ARG A C 1
ATOM 801 O O . ARG A 1 96 ? 11.653 3.481 -27.186 1.00 80.94 96 ARG A O 1
ATOM 808 N N . LYS A 1 97 ? 10.197 2.149 -26.102 1.00 78.81 97 LYS A N 1
ATOM 809 C CA . LYS A 1 97 ? 9.665 1.505 -27.307 1.00 78.81 97 LYS A CA 1
ATOM 810 C C . LYS A 1 97 ? 8.962 2.511 -28.216 1.00 78.81 97 LYS A C 1
ATOM 812 O O . LYS A 1 97 ? 9.078 2.394 -29.431 1.00 78.81 97 LYS A O 1
ATOM 817 N N . SER A 1 98 ? 8.264 3.497 -27.650 1.00 81.25 98 SER A N 1
ATOM 818 C CA . SER A 1 98 ? 7.590 4.544 -28.428 1.00 81.25 98 SER A CA 1
ATOM 819 C C . SER A 1 98 ? 8.561 5.469 -29.178 1.00 81.25 98 SER A C 1
ATOM 821 O O . SER A 1 98 ? 8.191 6.038 -30.201 1.00 81.25 98 SER A O 1
ATOM 823 N N . LEU A 1 99 ? 9.808 5.573 -28.703 1.00 81.25 99 LEU A N 1
ATOM 824 C CA . LEU A 1 99 ? 10.857 6.431 -29.264 1.00 81.25 99 LEU A CA 1
ATOM 825 C C . LEU A 1 99 ? 11.854 5.681 -30.169 1.00 81.25 99 LEU A C 1
ATOM 827 O O . LEU A 1 99 ? 12.711 6.316 -30.783 1.00 81.25 99 LEU A O 1
ATOM 831 N N . ALA A 1 100 ? 11.792 4.348 -30.234 1.00 76.19 100 ALA A N 1
ATOM 832 C CA . ALA A 1 100 ? 12.776 3.523 -30.934 1.00 76.19 100 ALA A CA 1
ATOM 833 C C . ALA A 1 100 ? 12.404 3.250 -32.405 1.00 76.19 100 ALA A C 1
ATOM 835 O O . ALA A 1 100 ? 11.243 3.020 -32.736 1.00 76.19 100 ALA A O 1
ATOM 836 N N . ASP A 1 101 ? 13.411 3.200 -33.287 1.00 74.50 101 ASP A N 1
ATOM 837 C CA . ASP A 1 101 ? 13.227 2.855 -34.702 1.00 74.50 101 ASP A CA 1
ATOM 838 C C . ASP A 1 101 ? 12.788 1.389 -34.899 1.00 74.50 101 ASP A C 1
ATOM 840 O O . ASP A 1 101 ? 13.378 0.485 -34.296 1.00 74.50 101 ASP A O 1
ATOM 844 N N . PRO A 1 102 ? 11.850 1.099 -35.824 1.00 69.38 102 PRO A N 1
ATOM 845 C CA . PRO A 1 102 ? 11.275 -0.237 -36.022 1.00 69.38 102 PRO A CA 1
ATOM 846 C C . PRO A 1 102 ? 12.286 -1.342 -36.368 1.00 69.38 102 PRO A C 1
ATOM 848 O O . PRO A 1 102 ? 12.031 -2.510 -36.086 1.00 69.38 102 PRO A O 1
ATOM 851 N N . ILE A 1 103 ? 13.449 -0.992 -36.926 1.00 65.75 103 ILE A N 1
ATOM 852 C CA . ILE A 1 103 ? 14.532 -1.939 -37.252 1.00 65.75 103 ILE A CA 1
ATOM 853 C C . ILE A 1 103 ? 15.282 -2.395 -35.989 1.00 65.75 103 ILE A C 1
ATOM 855 O O . ILE A 1 103 ? 15.704 -3.545 -35.899 1.00 65.75 103 ILE A O 1
ATOM 859 N N . ARG A 1 104 ? 15.420 -1.515 -34.991 1.00 65.81 104 ARG A N 1
ATOM 860 C CA . ARG A 1 104 ? 16.134 -1.786 -33.733 1.00 65.81 104 ARG A CA 1
ATOM 861 C C . ARG A 1 104 ? 15.291 -2.621 -32.762 1.00 65.81 104 ARG A C 1
ATOM 863 O O . ARG A 1 104 ? 15.810 -3.420 -31.993 1.00 65.81 104 ARG A O 1
ATOM 870 N N . ILE A 1 105 ? 13.969 -2.485 -32.864 1.00 65.00 105 ILE A N 1
ATOM 871 C CA . ILE A 1 105 ? 12.980 -3.166 -32.022 1.00 65.00 105 ILE A CA 1
ATOM 872 C C . ILE A 1 105 ? 13.067 -4.704 -32.132 1.00 65.00 105 ILE A C 1
ATOM 874 O O . ILE A 1 105 ? 12.815 -5.382 -31.145 1.00 65.00 105 ILE A O 1
ATOM 878 N N . PHE A 1 106 ? 13.451 -5.285 -33.278 1.00 63.94 106 PHE A N 1
ATOM 879 C CA . PHE A 1 106 ? 13.300 -6.733 -33.520 1.00 63.94 106 PHE A CA 1
ATOM 880 C C . PHE A 1 106 ? 14.197 -7.647 -32.655 1.00 63.94 106 PHE A C 1
ATOM 882 O O . PHE A 1 106 ? 13.807 -8.780 -32.388 1.00 63.94 106 PHE A O 1
ATOM 889 N N . TYR A 1 107 ? 15.361 -7.171 -32.192 1.00 60.12 107 TYR A N 1
ATOM 890 C CA . TYR A 1 107 ? 16.310 -7.971 -31.393 1.00 60.12 107 TYR A CA 1
ATOM 891 C C . TYR A 1 107 ? 16.485 -7.480 -29.941 1.00 60.12 107 TYR A C 1
ATOM 893 O O . TYR A 1 107 ? 16.856 -8.274 -29.079 1.00 60.12 107 TYR A O 1
ATOM 901 N N . ASP A 1 108 ? 16.167 -6.213 -29.643 1.00 65.44 108 ASP A N 1
ATOM 902 C CA . ASP A 1 108 ? 16.475 -5.573 -28.349 1.00 65.44 108 ASP A CA 1
ATOM 903 C C . ASP A 1 108 ? 15.284 -5.523 -27.362 1.00 65.44 108 ASP A C 1
ATOM 905 O O . ASP A 1 108 ? 15.426 -5.055 -26.229 1.00 65.44 108 ASP A O 1
ATOM 909 N N . LEU A 1 109 ? 14.093 -5.993 -27.754 1.00 66.00 109 LEU A N 1
ATOM 910 C CA . LEU A 1 109 ? 12.852 -5.844 -26.969 1.00 66.00 109 LEU A CA 1
ATOM 911 C C . LEU A 1 109 ? 12.926 -6.451 -25.559 1.00 66.00 109 LEU A C 1
ATOM 913 O O . LEU A 1 109 ? 12.475 -5.819 -24.606 1.00 66.00 109 LEU A O 1
ATOM 917 N N . GLU A 1 110 ? 13.480 -7.657 -25.420 1.00 71.62 110 GLU A N 1
ATOM 918 C CA . GLU A 1 110 ? 13.546 -8.357 -24.128 1.00 71.62 110 GLU A CA 1
ATOM 919 C C . GLU A 1 110 ? 14.683 -7.817 -23.251 1.00 71.62 110 GLU A C 1
ATOM 921 O O . GLU A 1 110 ? 14.489 -7.571 -22.062 1.00 71.62 110 GLU A O 1
ATOM 926 N N . TRP A 1 111 ? 15.851 -7.548 -23.843 1.00 76.62 111 TRP A N 1
ATOM 927 C CA . TRP A 1 111 ? 17.007 -7.006 -23.122 1.00 76.62 111 TRP A CA 1
ATOM 928 C C . TRP A 1 111 ? 16.735 -5.623 -22.531 1.00 76.62 111 TRP A C 1
ATOM 930 O O . TRP A 1 111 ? 17.046 -5.376 -21.367 1.00 76.62 111 TRP A O 1
ATOM 940 N N . THR A 1 112 ? 16.080 -4.748 -23.295 1.00 78.88 112 THR A N 1
ATOM 941 C CA . THR A 1 112 ? 15.716 -3.399 -22.833 1.00 78.88 112 THR A CA 1
ATOM 942 C C . THR A 1 112 ? 14.736 -3.417 -21.660 1.00 78.88 112 THR A C 1
ATOM 944 O O . THR A 1 112 ? 14.820 -2.558 -20.785 1.00 78.88 112 THR A O 1
ATOM 947 N N . PHE A 1 113 ? 13.843 -4.409 -21.590 1.00 81.56 113 PHE A N 1
ATOM 948 C CA . PHE A 1 113 ? 12.956 -4.587 -20.441 1.00 81.56 113 PHE A CA 1
ATOM 949 C C . PHE A 1 113 ? 13.739 -4.952 -19.168 1.00 81.56 113 PHE A C 1
ATOM 951 O O . PHE A 1 113 ? 13.517 -4.352 -18.114 1.00 81.56 113 PHE A O 1
ATOM 958 N N . TYR A 1 114 ? 14.698 -5.883 -19.254 1.00 82.69 114 TYR A N 1
ATOM 959 C CA . TYR A 1 114 ? 15.529 -6.267 -18.105 1.00 82.69 114 TYR A CA 1
ATOM 960 C C . TYR A 1 114 ? 16.415 -5.120 -17.600 1.00 82.69 114 TYR A C 1
ATOM 962 O O . TYR A 1 114 ? 16.597 -4.972 -16.390 1.00 82.69 114 TYR A O 1
ATOM 970 N N . GLU A 1 115 ? 16.929 -4.278 -18.500 1.00 84.44 115 GLU A N 1
ATOM 971 C CA . GLU A 1 115 ? 17.658 -3.064 -18.119 1.00 84.44 115 GLU A CA 1
ATOM 972 C C . GLU A 1 115 ? 16.771 -2.070 -17.360 1.00 84.44 115 GLU A C 1
ATOM 974 O O . GLU A 1 115 ? 17.192 -1.543 -16.326 1.00 84.44 115 GLU A O 1
ATOM 979 N N . CYS A 1 116 ? 15.536 -1.836 -17.826 1.00 85.19 116 CYS A N 1
ATOM 980 C CA . CYS A 1 116 ? 14.572 -0.994 -17.114 1.00 85.19 116 CYS A CA 1
ATOM 981 C C . CYS A 1 116 ? 14.253 -1.561 -15.722 1.00 85.19 116 CYS A C 1
ATOM 983 O O . CYS A 1 116 ? 14.275 -0.822 -14.742 1.00 85.19 116 CYS A O 1
ATOM 985 N N . LEU A 1 117 ? 14.078 -2.879 -15.600 1.00 86.81 117 LEU A N 1
ATOM 986 C CA . LEU A 1 117 ? 13.821 -3.536 -14.316 1.00 86.81 117 LEU A CA 1
ATOM 987 C C . LEU A 1 117 ? 14.982 -3.373 -13.324 1.00 86.81 117 LEU A C 1
ATOM 989 O O . LEU A 1 117 ? 14.764 -3.053 -12.153 1.00 86.81 117 LEU A O 1
ATOM 993 N N . LEU A 1 118 ? 16.225 -3.543 -13.784 1.00 87.69 118 LEU A N 1
ATOM 994 C CA . LEU A 1 118 ? 17.414 -3.315 -12.959 1.00 87.69 118 LEU A CA 1
ATOM 995 C C . LEU A 1 118 ? 17.551 -1.846 -12.548 1.00 87.69 118 LEU A C 1
ATOM 997 O O . LEU A 1 118 ? 17.929 -1.559 -11.410 1.00 87.69 118 LEU A O 1
ATOM 1001 N N . LYS A 1 119 ? 17.236 -0.907 -13.443 1.00 89.44 119 LYS A N 1
ATOM 1002 C CA . LYS A 1 119 ? 17.252 0.529 -13.144 1.00 89.44 119 LYS A CA 1
ATOM 1003 C C . LYS A 1 119 ? 16.238 0.877 -12.046 1.00 89.44 119 LYS A C 1
ATOM 1005 O O . LYS A 1 119 ? 16.631 1.486 -11.050 1.00 89.44 119 LYS A O 1
ATOM 1010 N N . SER A 1 120 ? 14.986 0.436 -12.177 1.00 86.12 120 SER A N 1
ATOM 1011 C CA . SER A 1 120 ? 13.934 0.642 -11.169 1.00 86.12 120 SER A CA 1
ATOM 1012 C C . SER A 1 120 ? 14.289 0.004 -9.821 1.00 86.12 120 SER A C 1
ATOM 1014 O O . SER A 1 120 ? 14.124 0.624 -8.769 1.00 86.12 120 SER A O 1
ATOM 1016 N N . PHE A 1 121 ? 14.876 -1.200 -9.830 1.00 87.31 121 PHE A N 1
ATOM 1017 C CA . PHE A 1 121 ? 15.314 -1.878 -8.607 1.00 87.31 121 PHE A CA 1
ATOM 1018 C C . PHE A 1 121 ? 16.400 -1.087 -7.868 1.00 87.31 121 PHE A C 1
ATOM 1020 O O . PHE A 1 121 ? 16.295 -0.865 -6.660 1.00 87.31 121 PHE A O 1
ATOM 1027 N N . ASN A 1 122 ? 17.420 -0.616 -8.591 1.00 86.62 122 ASN A N 1
ATOM 1028 C CA . ASN A 1 122 ? 18.495 0.192 -8.014 1.00 86.62 122 ASN A CA 1
ATOM 1029 C C . ASN A 1 122 ? 17.985 1.537 -7.469 1.00 86.62 122 ASN A C 1
ATOM 1031 O O . ASN A 1 122 ? 18.468 1.991 -6.432 1.00 86.62 122 ASN A O 1
ATOM 1035 N N . GLY A 1 123 ? 16.986 2.147 -8.116 1.00 83.75 123 GLY A N 1
ATOM 1036 C CA . GLY A 1 123 ? 16.328 3.360 -7.622 1.00 83.75 123 GLY A CA 1
ATOM 1037 C C . GLY A 1 123 ? 15.634 3.145 -6.273 1.00 83.75 123 GLY A C 1
ATOM 1038 O O . GLY A 1 123 ? 15.906 3.867 -5.313 1.00 83.75 123 GLY A O 1
ATOM 1039 N N . ILE A 1 124 ? 14.800 2.105 -6.165 1.00 83.06 124 ILE A N 1
ATOM 1040 C CA . ILE A 1 124 ? 14.093 1.754 -4.920 1.00 83.06 124 ILE A CA 1
ATOM 1041 C C . ILE A 1 124 ? 15.085 1.374 -3.812 1.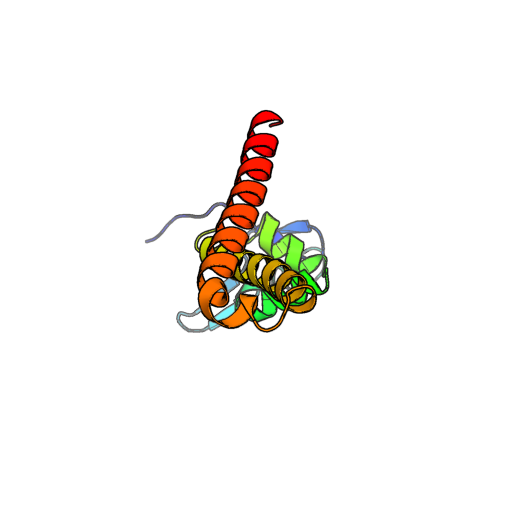00 83.06 124 ILE A C 1
ATOM 1043 O O . ILE A 1 124 ? 14.950 1.823 -2.672 1.00 83.06 124 ILE A O 1
ATOM 1047 N N . PHE A 1 125 ? 16.115 0.589 -4.143 1.00 84.81 125 PHE A N 1
ATOM 1048 C CA . PHE A 1 125 ? 17.163 0.209 -3.197 1.00 84.81 125 PHE A CA 1
ATOM 1049 C C . PHE A 1 125 ? 17.940 1.433 -2.687 1.00 84.81 125 PHE A C 1
ATOM 1051 O O . PHE A 1 125 ? 18.204 1.537 -1.489 1.00 84.81 125 PHE A O 1
ATOM 1058 N N . GLY A 1 126 ? 18.255 2.392 -3.561 1.00 84.75 126 GLY A N 1
ATOM 1059 C CA . GLY A 1 126 ? 18.909 3.647 -3.187 1.00 84.75 126 GLY A CA 1
ATOM 1060 C C . GLY A 1 126 ? 18.077 4.490 -2.217 1.00 84.75 126 GLY A C 1
ATOM 1061 O O . GLY A 1 126 ? 18.596 4.931 -1.192 1.00 84.75 126 GLY A O 1
ATOM 1062 N N . LEU A 1 127 ? 16.775 4.654 -2.485 1.00 81.44 127 LEU A N 1
ATOM 1063 C CA . LEU A 1 127 ? 15.850 5.377 -1.600 1.00 81.44 127 LEU A CA 1
ATOM 1064 C C . LEU A 1 127 ? 15.735 4.721 -0.218 1.00 81.44 127 LEU A C 1
ATOM 1066 O O . LEU A 1 127 ? 15.721 5.415 0.798 1.00 81.44 127 LEU A O 1
ATOM 1070 N N . PHE A 1 128 ? 15.698 3.389 -0.172 1.00 82.50 128 PHE A N 1
ATOM 1071 C CA . PHE A 1 128 ? 15.642 2.639 1.080 1.00 82.50 128 PHE A CA 1
ATOM 1072 C C . PHE A 1 128 ? 16.920 2.801 1.919 1.00 82.50 128 PHE A C 1
ATOM 1074 O O . PHE A 1 128 ? 16.844 3.069 3.117 1.00 82.50 128 PHE A O 1
ATOM 1081 N N . ASN A 1 129 ? 18.099 2.702 1.294 1.00 78.69 129 ASN A N 1
ATOM 1082 C CA . ASN A 1 129 ? 19.380 2.923 1.978 1.00 78.69 129 ASN A CA 1
ATOM 1083 C C . ASN A 1 129 ? 19.532 4.372 2.463 1.00 78.69 129 ASN A C 1
ATOM 1085 O O . ASN A 1 129 ? 20.045 4.603 3.553 1.00 78.69 129 ASN A O 1
ATOM 1089 N N . PHE A 1 130 ? 19.058 5.350 1.688 1.00 84.75 130 PHE A N 1
ATOM 1090 C CA . PHE A 1 130 ? 19.051 6.754 2.096 1.00 84.75 130 PHE A CA 1
ATOM 1091 C C . PHE A 1 130 ? 18.142 7.000 3.307 1.00 84.75 130 PHE A C 1
ATOM 1093 O O . PHE A 1 130 ? 18.534 7.692 4.244 1.00 84.75 130 PHE A O 1
ATOM 1100 N N . TYR A 1 131 ? 16.956 6.387 3.328 1.00 80.00 131 TYR A N 1
ATOM 1101 C CA . TYR A 1 131 ? 16.050 6.445 4.475 1.00 80.00 131 TYR A CA 1
ATOM 1102 C C . TYR A 1 131 ? 16.677 5.842 5.744 1.00 80.00 131 TYR A C 1
ATOM 1104 O O . TYR A 1 131 ? 16.561 6.435 6.812 1.00 80.00 131 TYR A O 1
ATOM 1112 N N . LEU A 1 132 ? 17.395 4.718 5.621 1.00 75.88 132 LEU A N 1
ATOM 1113 C CA . LEU A 1 132 ? 18.158 4.105 6.720 1.00 75.88 132 LEU A CA 1
ATOM 1114 C C . LEU A 1 132 ? 19.389 4.909 7.157 1.00 75.88 132 LEU A C 1
ATOM 1116 O O . LEU A 1 132 ? 19.877 4.712 8.258 1.00 75.88 132 LEU A O 1
ATOM 1120 N N . PHE A 1 133 ? 19.932 5.774 6.302 1.00 80.88 133 PHE A N 1
ATOM 1121 C CA . PHE A 1 133 ? 21.039 6.654 6.678 1.00 80.88 133 PHE A CA 1
ATOM 1122 C C . PHE A 1 133 ? 20.557 7.878 7.472 1.00 80.88 133 PHE A C 1
ATOM 1124 O O . PHE A 1 133 ? 21.297 8.422 8.288 1.00 80.88 133 PHE A O 1
ATOM 1131 N N . ILE A 1 134 ? 19.326 8.329 7.214 1.00 81.56 134 ILE A N 1
ATOM 1132 C CA . ILE A 1 134 ? 18.715 9.488 7.879 1.00 81.56 134 ILE A CA 1
ATOM 1133 C C . ILE A 1 134 ? 18.141 9.144 9.261 1.00 81.56 134 ILE A C 1
ATOM 1135 O O . ILE A 1 134 ? 18.008 10.045 10.090 1.00 81.56 134 ILE A O 1
ATOM 1139 N N . ASN A 1 135 ? 17.783 7.883 9.497 1.00 63.09 135 ASN A N 1
ATOM 1140 C CA . ASN A 1 135 ? 17.086 7.412 10.696 1.00 63.09 135 ASN A CA 1
ATOM 1141 C C . ASN A 1 135 ? 17.999 6.515 11.536 1.00 63.09 135 ASN A C 1
ATOM 1143 O O . ASN A 1 135 ? 18.106 6.753 12.759 1.00 63.09 135 ASN A O 1
#

Foldseek 3Di:
DDDDDPQQQAALPPRHTDPDQWDDPDPPDIDGDQDPPPRHGRAPCVPPDPVVLVVCVVVVPSSSVSCVPRVDDPPDVVVVVVVVLLVQLVVVLVVVVVVDDPVVCPPCNVVSSVVSSVVSVVVVVVVVVVVVVVD

Organism: Meloidogyne enterolobii (NCBI:txid390850)